Protein AF-A0A7G8DAA1-F1 (afdb_monomer_lite)

Foldseek 3Di:
DCLVVLLVCLLVVVVVQVVVCVVPPPDHDDDDQVVQQVNQLVNCCVVQVWAADDPDDPQFGTAHPVRFGEGEGEDCDQFFTKDAAQAHPTQWYWYWHQYSSSDIDTLATGGCHVVNVVQNPPDQDPVRITTDGSVVSNVVRVVPD

pLDDT: mean 93.0, std 7.84, range [44.62, 98.44]

Sequence (145 aa):
MNAAAIQRLVPKLFRVIAELEAAAPGRHFTPDGHLIGSIGEVIAAERYGLTLTTASTKGIDAHDAQGRAVEIKCTGKNKGVALRGYEPSAERFIALQINRDGSAVEVYDGPAAPVWTAVAHKAMPDNGQRTISLNKLRQLQDGKQ

Secondary structure (DSSP, 8-state):
--HHHHHHHHHHHHHHHHHHHHHSTT---PPPHHHHHHHHHHHHHHHHT-EEPPS--TT--EE-TT--EEEEEEESSSSEEEEESSS-SSSEEEEEEEPTTS-EEEEEEEEHHHHHHHHHTSPPPTTSEEEEEHHHHHHHHHTT-

Radius of gyration: 15.74 Å; chains: 1; bounding box: 35×36×47 Å

Structure (mmCIF, N/CA/C/O backbone):
data_AF-A0A7G8DAA1-F1
#
_entry.id   AF-A0A7G8DAA1-F1
#
loop_
_atom_site.group_PDB
_atom_site.id
_atom_site.type_symbol
_atom_site.label_atom_id
_atom_site.label_alt_id
_atom_site.label_comp_id
_atom_site.label_asym_id
_atom_site.label_entity_id
_atom_site.label_seq_id
_atom_site.pdbx_PDB_ins_code
_atom_site.Cartn_x
_atom_site.Cartn_y
_atom_site.Cartn_z
_atom_site.occupancy
_atom_site.B_iso_or_equiv
_atom_site.auth_seq_id
_atom_site.auth_comp_id
_atom_site.auth_asym_id
_atom_site.auth_atom_id
_atom_site.pdbx_PDB_model_num
ATOM 1 N N . MET A 1 1 ? -16.016 -11.206 -7.018 1.00 82.81 1 MET A N 1
ATOM 2 C CA . MET A 1 1 ? -14.903 -10.757 -7.895 1.00 82.81 1 MET A CA 1
ATOM 3 C C . MET A 1 1 ? -14.017 -11.968 -8.194 1.00 82.81 1 MET A C 1
ATOM 5 O O . MET A 1 1 ? -14.253 -13.000 -7.592 1.00 82.81 1 MET A O 1
ATOM 9 N N . ASN A 1 2 ? -13.062 -11.914 -9.132 1.00 92.38 2 ASN A N 1
ATOM 10 C CA . ASN A 1 2 ? -12.177 -13.060 -9.421 1.00 92.38 2 ASN A CA 1
ATOM 11 C C . ASN A 1 2 ? -10.711 -12.706 -9.126 1.00 92.38 2 ASN A C 1
ATOM 13 O O . ASN A 1 2 ? -9.922 -12.464 -10.043 1.00 92.38 2 ASN A O 1
ATOM 17 N N . ALA A 1 3 ? -10.350 -12.646 -7.841 1.00 93.00 3 ALA A N 1
ATOM 18 C CA . ALA A 1 3 ? -8.997 -12.281 -7.416 1.00 93.00 3 ALA A CA 1
ATOM 19 C C . ALA A 1 3 ? -7.932 -13.261 -7.936 1.00 93.00 3 ALA A C 1
ATOM 21 O O . ALA A 1 3 ? -6.861 -12.832 -8.359 1.00 93.00 3 ALA A O 1
ATOM 22 N N . ALA A 1 4 ? -8.245 -14.558 -8.018 1.00 93.81 4 ALA A N 1
ATOM 23 C CA . ALA A 1 4 ? -7.335 -15.562 -8.571 1.00 93.81 4 ALA A CA 1
ATOM 24 C C . ALA A 1 4 ? -7.013 -15.313 -10.058 1.00 93.81 4 ALA A C 1
ATOM 26 O O . ALA A 1 4 ? -5.878 -15.506 -10.502 1.00 93.81 4 ALA A O 1
ATOM 27 N N . ALA A 1 5 ? -7.987 -14.870 -10.860 1.00 96.06 5 ALA A N 1
ATOM 28 C CA . ALA A 1 5 ? -7.722 -14.439 -12.230 1.00 96.06 5 ALA A CA 1
ATOM 29 C C . ALA A 1 5 ? -6.837 -13.187 -12.263 1.00 96.06 5 ALA A C 1
ATOM 31 O O . ALA A 1 5 ? -5.864 -13.176 -13.014 1.00 96.06 5 ALA A O 1
ATOM 32 N N . ILE A 1 6 ? -7.116 -12.184 -11.421 1.00 95.00 6 ILE A N 1
ATOM 33 C CA . ILE A 1 6 ? -6.296 -10.966 -11.320 1.00 95.00 6 ILE A CA 1
ATOM 34 C C . ILE A 1 6 ? -4.845 -11.309 -10.967 1.00 95.00 6 ILE A C 1
ATOM 36 O O . ILE A 1 6 ? -3.937 -10.907 -11.692 1.00 95.00 6 ILE A O 1
ATOM 40 N N . GLN A 1 7 ? -4.608 -12.119 -9.933 1.00 94.25 7 GLN A N 1
ATOM 41 C CA . GLN A 1 7 ? -3.256 -12.521 -9.533 1.00 94.25 7 GLN A CA 1
ATOM 42 C C . GLN A 1 7 ? -2.503 -13.245 -10.658 1.00 94.25 7 GLN A C 1
ATOM 44 O O . GLN A 1 7 ? -1.317 -12.998 -10.850 1.00 94.25 7 GLN A O 1
ATOM 49 N N . ARG A 1 8 ? -3.183 -14.066 -11.474 1.00 96.62 8 ARG A N 1
ATOM 50 C CA . ARG A 1 8 ? -2.579 -14.708 -12.660 1.00 96.62 8 ARG A CA 1
ATOM 51 C C . ARG A 1 8 ? -2.272 -13.738 -13.808 1.00 96.62 8 ARG A C 1
ATOM 53 O O . ARG A 1 8 ? -1.453 -14.062 -14.670 1.00 96.62 8 ARG A O 1
ATOM 60 N N . LEU A 1 9 ? -2.929 -12.580 -13.863 1.00 97.50 9 LEU A N 1
ATOM 61 C CA . LEU A 1 9 ? -2.677 -11.545 -14.871 1.00 97.50 9 LEU A CA 1
ATOM 62 C C . LEU A 1 9 ? -1.518 -10.619 -14.484 1.00 97.50 9 LEU A C 1
ATOM 64 O O . LEU A 1 9 ? -0.839 -10.115 -15.377 1.00 97.50 9 LEU A O 1
ATOM 68 N N . VAL A 1 10 ? -1.236 -10.442 -13.190 1.00 96.44 10 VAL A N 1
ATOM 69 C CA . VAL A 1 10 ? -0.155 -9.562 -12.710 1.00 96.44 10 VAL A CA 1
ATOM 70 C C . VAL A 1 10 ? 1.218 -9.906 -13.325 1.00 96.44 10 VAL A C 1
ATOM 72 O O . VAL A 1 10 ? 1.849 -8.998 -13.871 1.00 96.44 10 VAL A O 1
ATOM 75 N N . PRO A 1 11 ? 1.679 -11.173 -13.370 1.00 96.81 11 PRO A N 1
ATOM 76 C CA . PRO A 1 11 ? 2.940 -11.513 -14.037 1.00 96.81 11 PRO A CA 1
ATOM 77 C C . PRO A 1 11 ? 2.969 -11.154 -15.521 1.00 96.81 11 PRO A C 1
ATOM 79 O O . PRO A 1 11 ? 4.007 -10.758 -16.050 1.00 96.81 11 PRO A O 1
ATOM 82 N N . LYS A 1 12 ? 1.826 -11.282 -16.207 1.00 97.62 12 LYS A N 1
ATOM 83 C CA . LYS A 1 12 ? 1.710 -10.932 -17.628 1.00 97.62 12 LYS A CA 1
ATOM 84 C C . LYS A 1 12 ? 1.831 -9.423 -17.823 1.00 97.62 12 LYS A C 1
ATOM 86 O O . LYS A 1 12 ? 2.551 -8.997 -18.716 1.00 97.62 12 LYS A O 1
ATOM 91 N N . LEU A 1 13 ? 1.202 -8.629 -16.955 1.00 96.06 13 LEU A N 1
ATOM 92 C CA . LEU A 1 13 ? 1.335 -7.172 -16.952 1.00 96.06 13 LEU A CA 1
ATOM 93 C C . LEU A 1 13 ? 2.803 -6.747 -16.798 1.00 96.06 13 LEU A C 1
ATOM 95 O O . LEU A 1 13 ? 3.303 -5.962 -17.600 1.00 96.06 13 LEU A O 1
ATOM 99 N N . PHE A 1 14 ? 3.519 -7.297 -15.813 1.00 94.62 14 PHE A N 1
ATOM 100 C CA . PHE A 1 14 ? 4.931 -6.959 -15.604 1.00 94.62 14 PHE A CA 1
ATOM 101 C C . PHE A 1 14 ? 5.849 -7.445 -16.728 1.00 94.62 14 PHE A C 1
ATOM 103 O O . PHE A 1 14 ? 6.862 -6.798 -16.993 1.00 94.62 14 PHE A O 1
ATOM 110 N N . ARG A 1 15 ? 5.492 -8.533 -17.421 1.00 96.56 15 ARG A N 1
ATOM 111 C CA . ARG A 1 15 ? 6.186 -8.957 -18.642 1.00 96.56 15 ARG A CA 1
ATOM 112 C C . ARG A 1 15 ? 6.018 -7.938 -19.768 1.00 96.56 15 ARG A C 1
ATOM 114 O O . ARG A 1 15 ? 7.020 -7.519 -20.332 1.00 96.56 15 ARG A O 1
ATOM 121 N N . VAL A 1 16 ? 4.790 -7.490 -20.034 1.00 97.06 16 VAL A N 1
ATOM 122 C CA . VAL A 1 16 ? 4.519 -6.456 -21.051 1.00 97.06 16 VAL A CA 1
ATOM 123 C C . VAL A 1 16 ? 5.281 -5.169 -20.735 1.00 97.06 16 VAL A C 1
ATOM 125 O O . VAL A 1 16 ? 5.875 -4.568 -21.620 1.00 97.06 16 VAL A O 1
ATOM 128 N N . ILE A 1 17 ? 5.332 -4.766 -19.465 1.00 94.75 17 ILE A N 1
ATOM 129 C CA . ILE A 1 17 ? 6.121 -3.604 -19.032 1.00 94.75 17 ILE A CA 1
ATOM 130 C C . ILE A 1 17 ? 7.606 -3.780 -19.351 1.00 94.75 17 ILE A C 1
ATOM 132 O O . ILE A 1 17 ? 8.222 -2.859 -19.877 1.00 94.75 17 ILE A O 1
ATOM 136 N N . ALA A 1 18 ? 8.175 -4.954 -19.068 1.00 94.56 18 ALA A N 1
ATOM 137 C CA . ALA A 1 18 ? 9.572 -5.235 -19.383 1.00 94.56 18 ALA A CA 1
ATOM 138 C C . ALA A 1 18 ? 9.842 -5.211 -20.900 1.00 94.56 18 ALA A C 1
ATOM 140 O O . ALA A 1 18 ? 10.867 -4.689 -21.329 1.00 94.56 18 ALA A O 1
ATOM 141 N N . GLU A 1 19 ? 8.916 -5.726 -21.713 1.00 97.69 19 GLU A N 1
ATOM 142 C CA . GLU A 1 19 ? 8.999 -5.673 -23.179 1.00 97.69 19 GLU A CA 1
ATOM 143 C C . GLU A 1 19 ? 8.935 -4.229 -23.706 1.00 97.69 19 GLU A C 1
ATOM 145 O O . GLU A 1 19 ? 9.711 -3.864 -24.589 1.00 97.69 19 GLU A O 1
ATOM 150 N N . LEU A 1 20 ? 8.082 -3.378 -23.126 1.00 97.56 20 LEU A N 1
ATOM 151 C CA . LEU A 1 20 ? 8.011 -1.951 -23.462 1.00 97.56 20 LEU A CA 1
ATOM 152 C C . LEU A 1 20 ? 9.310 -1.207 -23.111 1.00 97.56 20 LEU A C 1
ATOM 154 O O . LEU A 1 20 ? 9.801 -0.420 -23.918 1.00 97.56 20 LEU A O 1
ATOM 158 N N . GLU A 1 21 ? 9.891 -1.469 -21.936 1.00 96.62 21 GLU A N 1
ATOM 159 C CA . GLU A 1 21 ? 11.175 -0.875 -21.527 1.00 96.62 21 GLU A CA 1
ATOM 160 C C . GLU A 1 21 ? 12.336 -1.342 -22.421 1.00 96.62 21 GLU A C 1
ATOM 162 O O . GLU A 1 21 ? 13.224 -0.550 -22.740 1.00 96.62 21 GLU A O 1
ATOM 167 N N . ALA A 1 22 ? 12.316 -2.598 -22.879 1.00 97.12 22 ALA A N 1
ATOM 168 C CA . ALA A 1 22 ? 13.294 -3.116 -23.836 1.00 97.12 22 ALA A CA 1
ATOM 169 C C . ALA A 1 22 ? 13.144 -2.480 -25.230 1.00 97.12 22 ALA A C 1
ATOM 171 O O . ALA A 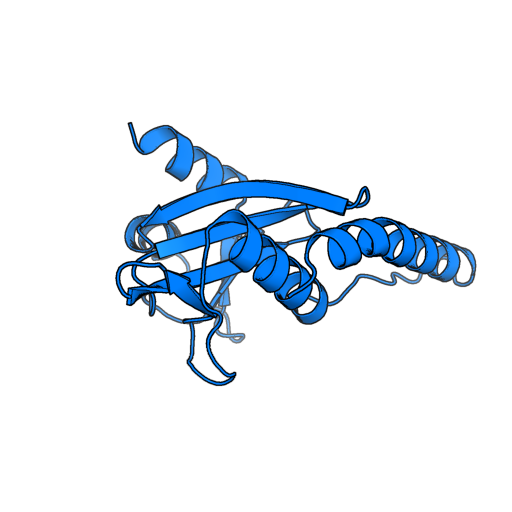1 22 ? 14.145 -2.191 -25.884 1.00 97.12 22 ALA A O 1
ATOM 172 N N . ALA A 1 23 ? 11.907 -2.230 -25.673 1.00 98.00 23 ALA A N 1
ATOM 173 C CA . ALA A 1 23 ? 11.613 -1.583 -26.951 1.00 98.00 23 ALA A CA 1
ATOM 174 C C . ALA A 1 23 ? 11.927 -0.074 -26.963 1.00 98.00 23 ALA A C 1
ATOM 176 O O . ALA A 1 23 ? 12.131 0.499 -28.033 1.00 98.00 23 ALA A O 1
ATOM 177 N N . ALA A 1 24 ? 11.995 0.573 -25.796 1.00 97.25 24 ALA A N 1
ATOM 178 C CA . ALA A 1 24 ? 12.357 1.982 -25.654 1.00 97.25 24 ALA A CA 1
ATOM 179 C C . ALA A 1 24 ? 13.421 2.185 -24.554 1.00 97.25 24 ALA A C 1
ATOM 181 O O . ALA A 1 24 ? 13.099 2.666 -23.459 1.00 97.25 24 ALA A O 1
ATOM 182 N N . PRO A 1 25 ? 14.700 1.856 -24.836 1.00 95.06 25 PRO A N 1
ATOM 183 C CA . PRO A 1 25 ? 15.781 1.970 -23.864 1.00 95.06 25 PRO A CA 1
ATOM 184 C C . PRO A 1 25 ? 15.859 3.364 -23.227 1.00 95.06 25 PRO A C 1
ATOM 186 O O . PRO A 1 25 ? 15.828 4.386 -23.910 1.00 95.06 25 PRO A O 1
ATOM 189 N N . GLY A 1 26 ? 15.961 3.405 -21.897 1.00 93.06 26 GLY A N 1
ATOM 190 C CA . GLY A 1 26 ? 15.997 4.649 -21.119 1.00 93.06 26 GLY A CA 1
ATOM 191 C C . GLY A 1 26 ? 14.622 5.222 -20.750 1.00 93.06 26 GLY A C 1
ATOM 192 O O . GLY A 1 26 ? 14.559 6.171 -19.965 1.00 93.06 26 GLY A O 1
ATOM 193 N N . ARG A 1 27 ? 13.513 4.648 -21.241 1.00 96.06 27 ARG A N 1
ATOM 194 C CA . ARG A 1 27 ? 12.157 5.036 -20.834 1.00 96.06 27 ARG A CA 1
ATOM 195 C C . ARG A 1 27 ? 11.564 4.028 -19.853 1.00 96.06 27 ARG A C 1
ATOM 197 O O . ARG A 1 27 ? 11.513 2.840 -20.129 1.00 96.06 27 ARG A O 1
ATOM 204 N N . HIS A 1 28 ? 11.056 4.527 -18.726 1.00 91.94 28 HIS A N 1
ATOM 205 C CA . HIS A 1 28 ? 10.371 3.705 -17.727 1.00 91.94 28 HIS A CA 1
ATOM 206 C C . HIS A 1 28 ? 8.870 3.589 -18.002 1.00 91.94 28 HIS A C 1
ATOM 208 O O . HIS A 1 28 ? 8.198 4.608 -18.188 1.00 91.94 28 HIS A O 1
ATOM 214 N N . PHE A 1 29 ? 8.334 2.370 -17.913 1.00 92.62 29 PHE A N 1
ATOM 215 C CA . PHE A 1 29 ? 6.902 2.063 -18.054 1.00 92.62 29 PHE A CA 1
ATOM 216 C C . PHE A 1 29 ? 6.327 1.579 -16.720 1.00 92.62 29 PHE A C 1
ATOM 218 O O . PHE A 1 29 ? 5.844 0.461 -16.568 1.00 92.62 29 PHE A O 1
ATOM 225 N N . THR A 1 30 ? 6.412 2.426 -15.696 1.00 87.62 30 THR A N 1
ATOM 226 C CA . THR A 1 30 ? 5.919 2.068 -14.360 1.00 87.62 30 THR A CA 1
ATOM 227 C C . THR A 1 30 ? 4.383 2.056 -14.337 1.00 87.62 30 THR A C 1
ATOM 229 O O . THR A 1 30 ? 3.799 3.068 -14.726 1.00 87.62 30 THR A O 1
ATOM 232 N N . PRO A 1 31 ? 3.724 0.990 -13.831 1.00 90.00 31 PRO A N 1
ATOM 233 C CA . PRO A 1 31 ? 2.294 1.026 -13.538 1.00 90.00 31 PRO A CA 1
ATOM 234 C C . PRO A 1 31 ? 1.973 2.226 -12.657 1.00 90.00 31 PRO A C 1
ATOM 236 O O . PRO A 1 31 ? 2.699 2.499 -11.692 1.00 90.00 31 PRO A O 1
ATOM 239 N N . ASP A 1 32 ? 0.893 2.932 -12.962 1.00 89.25 32 ASP A N 1
ATOM 240 C CA . ASP A 1 32 ? 0.456 4.001 -12.082 1.00 89.25 32 ASP A CA 1
ATOM 241 C C . ASP A 1 32 ? -0.059 3.447 -10.738 1.00 89.25 32 ASP A C 1
ATOM 243 O O . ASP A 1 32 ? -0.279 2.245 -10.543 1.00 89.25 32 ASP A O 1
ATOM 247 N N . GLY A 1 33 ? -0.198 4.344 -9.761 1.00 86.25 33 GLY A N 1
ATOM 248 C CA . GLY A 1 33 ? -0.683 3.970 -8.435 1.00 86.25 33 GLY A CA 1
ATOM 249 C C . GLY A 1 33 ? -2.141 3.505 -8.435 1.00 86.25 33 GLY A C 1
ATOM 250 O O . GLY A 1 33 ? -2.506 2.720 -7.565 1.00 86.25 33 GLY A O 1
ATOM 251 N N . HIS A 1 34 ? -2.949 3.948 -9.404 1.00 90.56 34 HIS A N 1
ATOM 252 C CA . HIS A 1 34 ? -4.358 3.568 -9.501 1.00 90.56 34 HIS A CA 1
ATOM 253 C C . HIS A 1 34 ? -4.515 2.109 -9.918 1.00 90.56 34 HIS A C 1
ATOM 255 O O . HIS A 1 34 ? -5.216 1.367 -9.239 1.00 90.56 34 HIS A O 1
ATOM 261 N N . LEU A 1 35 ? -3.813 1.665 -10.963 1.00 94.31 35 LEU A N 1
ATOM 262 C CA . LEU A 1 35 ? -3.856 0.282 -11.429 1.00 94.31 35 LEU A CA 1
ATOM 263 C C . LEU A 1 35 ? -3.425 -0.690 -10.325 1.00 94.31 35 LEU A C 1
ATOM 265 O O . LEU A 1 35 ? -4.095 -1.692 -10.078 1.00 94.31 35 LEU A O 1
ATOM 269 N N . ILE A 1 36 ? -2.324 -0.384 -9.633 1.00 94.81 36 ILE A N 1
ATOM 270 C CA . ILE A 1 36 ? -1.855 -1.198 -8.503 1.00 94.81 36 ILE A CA 1
ATOM 271 C C . ILE A 1 36 ? -2.843 -1.153 -7.330 1.00 94.81 36 ILE A C 1
ATOM 273 O O . ILE A 1 36 ? -3.042 -2.178 -6.677 1.00 94.81 36 ILE A O 1
ATOM 277 N N . GLY A 1 37 ? -3.465 0.002 -7.081 1.00 94.00 37 GLY A N 1
ATOM 278 C CA . GLY A 1 37 ? -4.531 0.171 -6.094 1.00 94.00 37 GLY A CA 1
ATOM 279 C C . GLY A 1 37 ? -5.705 -0.765 -6.363 1.00 94.00 37 GLY A C 1
ATOM 280 O O . GLY A 1 37 ? -5.986 -1.625 -5.535 1.00 94.00 37 GLY A O 1
ATOM 281 N N . SER A 1 38 ? -6.298 -0.700 -7.557 1.00 94.50 38 SER A N 1
ATOM 282 C CA . SER A 1 38 ? -7.450 -1.533 -7.928 1.00 94.50 38 SER A CA 1
ATOM 283 C C . SER A 1 38 ?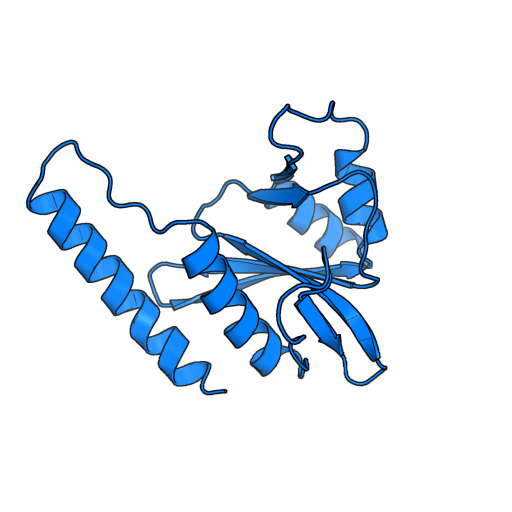 -7.142 -3.033 -7.909 1.00 94.50 38 SER A C 1
ATOM 285 O O . SER A 1 38 ? -7.970 -3.833 -7.476 1.00 94.50 38 SER A O 1
ATOM 287 N N . ILE A 1 39 ? -5.940 -3.442 -8.338 1.00 95.81 39 ILE A N 1
ATOM 288 C CA . ILE A 1 39 ? -5.490 -4.841 -8.215 1.00 95.81 39 ILE A CA 1
ATOM 289 C C . ILE A 1 39 ? -5.501 -5.269 -6.747 1.00 95.81 39 ILE A C 1
ATOM 291 O O . ILE A 1 39 ? -5.996 -6.344 -6.404 1.00 95.81 39 ILE A O 1
ATOM 295 N N . GLY A 1 40 ? -4.934 -4.435 -5.883 1.00 95.69 40 GLY A N 1
ATOM 296 C CA . GLY A 1 40 ? -4.789 -4.744 -4.477 1.00 95.69 40 GLY A CA 1
ATOM 297 C C . GLY A 1 40 ? -6.101 -4.707 -3.693 1.00 95.69 40 GLY A C 1
ATOM 298 O O . GLY A 1 40 ? -6.298 -5.573 -2.848 1.00 95.69 40 GLY A O 1
ATOM 299 N N . GLU A 1 41 ? -7.025 -3.802 -4.018 1.00 95.81 41 GLU A N 1
ATOM 300 C CA . GLU A 1 41 ? -8.387 -3.764 -3.462 1.00 95.81 41 GLU A CA 1
ATOM 301 C C . GLU A 1 41 ? -9.142 -5.066 -3.739 1.00 95.81 41 GLU A C 1
ATOM 303 O O . GLU A 1 41 ? -9.673 -5.676 -2.813 1.00 95.81 41 GLU A O 1
ATOM 308 N N . VAL A 1 42 ? -9.124 -5.557 -4.985 1.00 96.44 42 VAL A N 1
ATOM 309 C CA . VAL A 1 42 ? -9.781 -6.827 -5.344 1.00 96.44 42 VAL A CA 1
ATOM 310 C C . VAL A 1 42 ? -9.152 -8.012 -4.605 1.00 96.44 42 VAL A C 1
ATOM 312 O O . VAL A 1 42 ? -9.869 -8.895 -4.132 1.00 96.44 42 VAL A O 1
ATOM 315 N N . ILE A 1 43 ? -7.821 -8.040 -4.486 1.00 97.12 43 ILE A N 1
ATOM 316 C CA . ILE A 1 43 ? -7.111 -9.103 -3.760 1.00 97.12 43 ILE A CA 1
ATOM 317 C C . ILE A 1 43 ? -7.424 -9.049 -2.260 1.00 97.12 43 ILE A C 1
ATOM 319 O O . ILE A 1 43 ? -7.672 -10.092 -1.657 1.00 97.12 43 ILE A O 1
ATOM 323 N N . ALA A 1 44 ? -7.413 -7.861 -1.654 1.00 97.31 44 ALA A N 1
ATOM 324 C CA . ALA A 1 44 ? -7.724 -7.667 -0.242 1.00 97.31 44 ALA A CA 1
ATOM 325 C C . ALA A 1 44 ? -9.180 -8.037 0.063 1.00 97.31 44 ALA A C 1
ATOM 327 O O . ALA A 1 44 ? -9.437 -8.736 1.041 1.00 97.31 44 ALA A O 1
ATOM 328 N N . ALA A 1 45 ? -10.123 -7.629 -0.788 1.00 96.94 45 ALA A N 1
ATOM 329 C CA . ALA A 1 45 ? -11.533 -7.943 -0.608 1.00 96.94 45 ALA A CA 1
ATOM 330 C C . ALA A 1 45 ? -11.791 -9.449 -0.568 1.00 96.94 45 ALA A C 1
ATOM 332 O O . ALA A 1 45 ? -12.454 -9.929 0.347 1.00 96.94 45 ALA A O 1
ATOM 333 N N . GLU A 1 46 ? -11.203 -10.203 -1.499 1.00 96.62 46 GLU A N 1
ATOM 334 C CA . GLU A 1 46 ? -11.305 -11.663 -1.492 1.00 96.62 46 GLU A CA 1
ATOM 335 C C . GLU A 1 46 ? -10.624 -12.271 -0.257 1.00 96.62 46 GLU A C 1
ATOM 337 O O . GLU A 1 46 ? -11.204 -13.106 0.431 1.00 96.62 46 GLU A O 1
ATOM 342 N N . ARG A 1 47 ? -9.393 -11.840 0.048 1.00 96.88 47 ARG A N 1
ATOM 343 C CA . ARG A 1 47 ? -8.571 -12.426 1.117 1.00 96.88 47 ARG A CA 1
ATOM 344 C C . ARG A 1 47 ? -9.163 -12.230 2.509 1.00 96.88 47 ARG A C 1
ATOM 346 O O . ARG A 1 47 ? -9.068 -13.135 3.332 1.00 96.88 47 ARG A O 1
ATOM 353 N N . TYR A 1 48 ? -9.714 -11.050 2.780 1.00 97.06 48 TYR A N 1
ATOM 354 C CA . TYR A 1 48 ? -10.185 -10.663 4.112 1.00 97.06 48 TYR A CA 1
ATOM 355 C C . TYR A 1 48 ? -11.715 -10.621 4.218 1.00 97.06 48 TYR A C 1
ATOM 357 O O . TYR A 1 48 ? -12.234 -10.155 5.232 1.00 97.06 48 TYR A O 1
ATOM 365 N N . GLY A 1 49 ? -12.438 -11.087 3.192 1.00 96.69 49 GLY A N 1
ATOM 366 C CA . GLY A 1 49 ? -13.902 -11.102 3.171 1.00 96.69 49 GLY A CA 1
ATOM 367 C C . GLY A 1 49 ? -14.519 -9.702 3.247 1.00 96.69 49 GLY A C 1
ATOM 368 O O . GLY A 1 49 ? -15.464 -9.490 4.004 1.00 96.69 49 GLY A O 1
ATOM 369 N N . LEU A 1 50 ? -13.958 -8.736 2.512 1.00 97.12 50 LEU A N 1
ATOM 370 C CA . LEU A 1 50 ? -14.419 -7.345 2.523 1.00 97.12 50 LEU A CA 1
ATOM 371 C C . LEU A 1 50 ? -15.420 -7.082 1.400 1.00 97.12 50 LEU A C 1
ATOM 373 O O . LEU A 1 50 ? -15.297 -7.595 0.286 1.00 97.12 50 LEU A O 1
ATOM 377 N N . THR A 1 51 ? -16.364 -6.190 1.674 1.00 96.12 51 THR A N 1
ATOM 378 C CA . THR A 1 51 ? -17.274 -5.632 0.675 1.00 96.12 51 THR A CA 1
ATOM 379 C C . THR A 1 51 ? -16.733 -4.282 0.222 1.00 96.12 51 THR A C 1
ATOM 381 O O . THR A 1 51 ? -16.735 -3.329 1.001 1.00 96.12 51 THR A O 1
ATOM 384 N N . LEU A 1 52 ? -16.244 -4.198 -1.020 1.00 94.75 52 LEU A N 1
ATOM 385 C CA . LEU A 1 52 ? -15.740 -2.940 -1.585 1.00 94.75 52 LEU A CA 1
ATOM 386 C C . LEU A 1 52 ? -16.849 -1.883 -1.638 1.00 94.75 52 LEU A C 1
ATOM 388 O O . LEU A 1 52 ? -18.002 -2.195 -1.951 1.00 94.75 52 LEU A O 1
ATOM 392 N N . THR A 1 53 ? -16.501 -0.632 -1.349 1.00 91.06 53 THR A N 1
ATOM 393 C CA . THR A 1 53 ? -17.424 0.492 -1.511 1.00 91.06 53 THR A CA 1
ATOM 394 C C . THR A 1 53 ? -17.637 0.792 -2.993 1.00 91.06 53 THR A C 1
ATOM 396 O O . THR A 1 53 ? -16.751 0.621 -3.831 1.00 91.06 53 THR A O 1
ATOM 399 N N . THR A 1 54 ? -18.832 1.266 -3.350 1.00 78.88 54 THR A N 1
ATOM 400 C CA . THR A 1 54 ? -18.998 1.971 -4.624 1.00 78.88 54 THR A CA 1
ATOM 401 C C . THR A 1 54 ? -18.146 3.236 -4.582 1.00 78.88 54 THR A C 1
ATOM 403 O O . THR A 1 54 ? -18.133 3.923 -3.561 1.00 78.88 54 THR A O 1
ATOM 406 N N . ALA A 1 55 ? -17.431 3.519 -5.674 1.00 60.19 55 ALA A N 1
ATOM 407 C CA . ALA A 1 55 ? -16.476 4.621 -5.769 1.00 60.19 55 ALA A CA 1
ATOM 408 C C . ALA A 1 55 ? -17.019 5.952 -5.198 1.00 60.19 55 ALA A C 1
ATOM 410 O O . ALA A 1 55 ? -18.215 6.220 -5.284 1.00 60.19 55 ALA A O 1
ATOM 411 N N . SER A 1 56 ? -16.102 6.787 -4.684 1.00 54.78 56 SER A N 1
ATOM 412 C CA . SER A 1 56 ? -16.301 8.169 -4.187 1.00 54.78 56 SER A CA 1
ATOM 413 C C . SER A 1 56 ? -16.402 8.394 -2.670 1.00 54.78 56 SER A C 1
ATOM 415 O O . SER A 1 56 ? -16.530 9.550 -2.260 1.00 54.78 56 SER A O 1
ATOM 417 N N . THR A 1 57 ? -16.210 7.383 -1.818 1.00 62.91 57 THR A N 1
ATOM 418 C CA . THR A 1 57 ? -16.014 7.620 -0.372 1.00 62.91 57 THR A CA 1
ATOM 419 C C . THR A 1 57 ? -14.537 7.891 -0.083 1.00 62.91 57 THR A C 1
ATOM 421 O O . THR A 1 57 ? -13.687 7.016 -0.230 1.00 62.91 57 THR A O 1
ATOM 424 N N . LYS A 1 58 ? -14.189 9.132 0.286 1.00 77.56 58 LYS A N 1
ATOM 425 C CA . LYS A 1 58 ? -12.792 9.506 0.568 1.00 77.56 58 LYS A CA 1
ATOM 426 C C . LYS A 1 58 ? -12.222 8.634 1.696 1.00 77.56 58 LYS A C 1
ATOM 428 O O . LYS A 1 58 ? -12.719 8.693 2.812 1.00 77.56 58 LYS A O 1
ATOM 433 N N . GLY A 1 59 ? -11.164 7.878 1.395 1.00 80.94 59 GLY A N 1
ATOM 434 C CA . GLY A 1 59 ? -10.402 7.108 2.385 1.00 80.94 59 GLY A CA 1
ATOM 435 C C . GLY A 1 59 ? -11.106 5.863 2.936 1.00 80.94 59 GLY A C 1
ATOM 436 O O . GLY A 1 59 ? -10.621 5.311 3.917 1.00 80.94 59 GLY A O 1
ATOM 437 N N . ILE A 1 60 ? -12.225 5.431 2.340 1.00 92.44 60 ILE A N 1
ATOM 438 C CA . ILE A 1 60 ? -12.929 4.192 2.705 1.00 92.44 60 ILE A CA 1
ATOM 439 C C . ILE A 1 60 ? -13.108 3.354 1.440 1.00 92.44 60 ILE A C 1
ATOM 441 O O . ILE A 1 60 ? -13.970 3.643 0.605 1.00 92.44 60 ILE A O 1
ATOM 445 N N . ASP A 1 61 ? -12.306 2.302 1.329 1.00 94.56 61 ASP A N 1
ATOM 446 C CA . ASP A 1 61 ? -12.232 1.446 0.144 1.00 94.56 61 ASP A CA 1
ATOM 447 C C . ASP A 1 61 ? -13.130 0.200 0.291 1.00 94.56 61 ASP A C 1
ATOM 449 O O . ASP A 1 61 ? -13.600 -0.366 -0.697 1.00 94.56 61 ASP A O 1
ATOM 453 N N . ALA A 1 62 ? -13.415 -0.229 1.527 1.00 96.00 62 ALA A N 1
ATOM 454 C CA . ALA A 1 62 ? -14.267 -1.383 1.807 1.00 96.00 62 ALA A CA 1
ATOM 455 C C . ALA A 1 62 ? -14.890 -1.351 3.212 1.00 96.00 62 ALA A C 1
ATOM 457 O O . ALA A 1 62 ? -14.524 -0.531 4.052 1.00 96.00 62 ALA A O 1
ATOM 458 N N . HIS A 1 63 ? -15.788 -2.301 3.474 1.00 96.69 63 HIS A N 1
ATOM 459 C CA . HIS A 1 63 ? -16.280 -2.645 4.808 1.00 96.69 63 HIS A CA 1
ATOM 460 C C . HIS A 1 63 ? -16.030 -4.125 5.103 1.00 96.69 63 HIS A C 1
ATOM 462 O O . HIS A 1 63 ? -16.137 -4.964 4.204 1.00 96.69 63 HIS A O 1
ATOM 468 N N . ASP A 1 64 ? -15.699 -4.458 6.349 1.00 96.62 64 ASP A N 1
ATOM 469 C CA . ASP A 1 64 ? -15.599 -5.854 6.784 1.00 96.62 64 ASP A CA 1
ATOM 470 C C . ASP A 1 64 ? -16.962 -6.445 7.195 1.00 96.62 64 ASP A C 1
ATOM 472 O O . ASP A 1 64 ? -17.994 -5.776 7.144 1.00 96.62 64 ASP A O 1
ATOM 476 N N . ALA A 1 65 ? -16.977 -7.715 7.614 1.00 95.50 65 ALA A N 1
ATOM 477 C CA . ALA A 1 65 ? -18.200 -8.413 8.022 1.00 95.50 65 ALA A CA 1
ATOM 478 C C . ALA A 1 65 ? -18.918 -7.788 9.237 1.00 95.50 65 ALA A C 1
ATOM 480 O O . ALA A 1 65 ? -20.084 -8.092 9.474 1.00 95.50 65 ALA A O 1
ATOM 481 N N . GLN A 1 66 ? -18.239 -6.933 10.011 1.00 95.00 66 GLN A N 1
ATOM 482 C CA . GLN A 1 66 ? -18.811 -6.195 11.142 1.00 95.00 66 GLN A CA 1
ATOM 483 C C . GLN A 1 66 ? -19.276 -4.788 10.733 1.00 95.00 66 GLN A C 1
ATOM 485 O O . GLN A 1 66 ? -19.769 -4.040 11.573 1.00 95.00 66 GLN A O 1
ATOM 490 N N . GLY A 1 67 ? -19.122 -4.419 9.458 1.00 95.00 67 GLY A N 1
ATOM 491 C CA . GLY A 1 67 ? -19.449 -3.094 8.942 1.00 95.00 67 GLY A CA 1
ATOM 492 C C . GLY A 1 67 ? -18.392 -2.032 9.242 1.00 95.00 67 GLY A C 1
ATOM 493 O O . GLY A 1 67 ? -18.656 -0.857 9.003 1.00 95.00 67 GLY A O 1
ATOM 494 N N . ARG A 1 68 ? -17.203 -2.406 9.738 1.00 95.38 68 ARG A N 1
ATOM 495 C CA . ARG A 1 68 ? -16.134 -1.434 10.014 1.00 95.38 68 ARG A CA 1
ATOM 496 C C . ARG A 1 68 ? -15.534 -0.928 8.716 1.00 95.38 68 ARG A C 1
ATOM 498 O O . ARG A 1 68 ? -15.257 -1.721 7.811 1.00 95.38 68 ARG A O 1
ATOM 505 N N . ALA A 1 69 ? -15.287 0.376 8.647 1.00 96.50 69 ALA A N 1
ATOM 506 C CA . ALA A 1 69 ? -14.660 0.999 7.487 1.00 96.50 69 ALA A CA 1
ATOM 507 C C . ALA A 1 69 ? -13.189 0.566 7.353 1.00 96.50 69 ALA A C 1
ATOM 509 O O . ALA A 1 69 ? -12.432 0.573 8.332 1.00 96.50 69 ALA A O 1
ATOM 510 N N . VAL A 1 70 ? -12.773 0.228 6.130 1.00 97.25 70 VAL A N 1
ATOM 511 C CA . VAL A 1 70 ? -11.420 -0.234 5.798 1.00 97.25 70 VAL A CA 1
ATOM 512 C C . VAL A 1 70 ? -10.811 0.646 4.709 1.00 97.25 70 VAL A C 1
ATOM 514 O O . VAL A 1 70 ? -11.391 0.814 3.637 1.00 97.25 70 VAL A O 1
ATOM 517 N N . GLU A 1 71 ? -9.612 1.165 4.964 1.00 96.94 71 GLU A N 1
ATOM 518 C CA . GLU A 1 71 ? -8.754 1.770 3.945 1.00 96.94 71 GLU A CA 1
ATOM 519 C C . GLU A 1 71 ? -7.731 0.732 3.471 1.00 96.94 71 GLU A C 1
ATOM 521 O O . GLU A 1 71 ? -7.041 0.096 4.274 1.00 96.94 71 GLU A O 1
ATOM 526 N N . ILE A 1 72 ? -7.621 0.562 2.160 1.00 96.81 72 ILE A N 1
ATOM 527 C CA . ILE A 1 72 ? -6.721 -0.374 1.502 1.00 96.81 72 ILE A CA 1
ATOM 528 C C . ILE A 1 72 ? -5.691 0.445 0.727 1.00 96.81 72 ILE A C 1
ATOM 530 O O . ILE A 1 72 ? -6.003 1.321 -0.080 1.00 96.81 72 ILE A O 1
ATOM 534 N N . LYS A 1 73 ? -4.410 0.175 0.968 1.00 96.31 73 LYS A N 1
ATOM 535 C CA . LYS A 1 73 ? -3.316 0.777 0.206 1.00 96.31 73 LYS A CA 1
ATOM 536 C C . LYS A 1 73 ? -2.398 -0.287 -0.342 1.00 96.31 73 LYS A C 1
ATOM 538 O O . LYS A 1 73 ? -2.012 -1.232 0.343 1.00 96.31 73 LYS A O 1
ATOM 543 N N . CYS A 1 74 ? -2.017 -0.123 -1.600 1.00 95.75 74 CYS A N 1
ATOM 544 C CA . CYS A 1 74 ? -1.207 -1.110 -2.293 1.00 95.75 74 CYS A CA 1
ATOM 545 C C . CYS A 1 74 ? -0.033 -0.457 -3.006 1.00 95.75 74 CYS A C 1
ATOM 547 O O . CYS A 1 74 ? -0.103 0.685 -3.461 1.00 95.75 74 CYS A O 1
ATOM 549 N N . THR A 1 75 ? 1.080 -1.180 -3.080 1.00 95.31 75 THR A N 1
ATOM 550 C CA . THR A 1 75 ? 2.275 -0.714 -3.780 1.00 95.31 75 THR A CA 1
ATOM 551 C C . THR A 1 75 ? 2.972 -1.855 -4.501 1.00 95.31 75 THR A C 1
ATOM 553 O O . THR A 1 75 ? 3.076 -2.962 -3.982 1.00 95.31 75 THR A O 1
ATOM 556 N N . GLY A 1 76 ? 3.480 -1.564 -5.699 1.00 91.38 76 GLY A N 1
ATOM 557 C CA . GLY A 1 76 ? 4.380 -2.448 -6.444 1.00 91.38 76 GLY A CA 1
ATOM 558 C C . GLY A 1 76 ? 5.860 -2.143 -6.188 1.00 91.38 76 GLY A C 1
ATOM 559 O O . GLY A 1 76 ? 6.729 -2.619 -6.915 1.00 91.38 76 GLY A O 1
ATOM 560 N N . LYS A 1 77 ? 6.164 -1.267 -5.218 1.00 87.06 77 LYS A N 1
ATOM 561 C CA . LYS A 1 77 ? 7.510 -0.755 -4.922 1.00 87.06 77 LYS A CA 1
ATOM 562 C C . LYS A 1 77 ? 7.884 -1.036 -3.467 1.00 87.06 77 LYS A C 1
ATOM 564 O O . LYS A 1 77 ? 7.038 -0.992 -2.585 1.00 87.06 77 LYS A O 1
ATOM 569 N N . ASN A 1 78 ? 9.181 -1.141 -3.184 1.00 85.38 78 ASN A N 1
ATOM 570 C CA . ASN A 1 78 ? 9.706 -1.378 -1.829 1.00 85.38 78 ASN A CA 1
ATOM 571 C C . ASN A 1 78 ? 9.746 -0.129 -0.915 1.00 85.38 78 ASN A C 1
ATOM 573 O O . ASN A 1 78 ? 10.431 -0.141 0.103 1.00 85.38 78 ASN A O 1
ATOM 577 N N . LYS A 1 79 ? 9.077 0.978 -1.276 1.00 88.00 79 LYS A N 1
ATOM 578 C CA . LYS A 1 79 ? 9.204 2.264 -0.557 1.00 88.00 79 LYS A CA 1
ATOM 579 C C . LYS A 1 79 ? 8.144 2.438 0.531 1.00 88.00 79 LYS A C 1
ATOM 581 O O . LYS A 1 79 ? 8.467 2.510 1.716 1.00 88.00 79 LYS A O 1
ATOM 586 N N . GLY A 1 80 ? 6.880 2.530 0.134 1.00 94.50 80 GLY A N 1
ATOM 587 C CA . GLY A 1 80 ? 5.787 2.886 1.030 1.00 94.50 80 GLY A CA 1
ATOM 588 C C . GLY A 1 80 ? 4.470 3.081 0.296 1.00 94.50 80 GLY A C 1
ATOM 589 O O . GLY A 1 80 ? 4.389 2.861 -0.917 1.00 94.50 80 GLY A O 1
ATOM 590 N N . VAL A 1 81 ? 3.471 3.527 1.050 1.00 95.62 81 VAL A N 1
ATOM 591 C CA . VAL A 1 81 ? 2.133 3.879 0.566 1.00 95.62 81 VAL A CA 1
ATOM 592 C C . VAL A 1 81 ? 1.784 5.307 0.976 1.00 95.62 81 VAL A C 1
ATOM 594 O O . VAL A 1 81 ? 2.259 5.808 2.000 1.00 95.62 81 VAL A O 1
ATOM 597 N N . ALA A 1 82 ? 0.990 5.976 0.146 1.00 93.44 82 ALA A N 1
ATOM 598 C CA . ALA A 1 82 ? 0.566 7.350 0.367 1.00 93.44 82 ALA A CA 1
ATOM 599 C C . ALA A 1 82 ? -0.758 7.400 1.141 1.00 93.44 82 ALA A C 1
ATOM 601 O O . ALA A 1 82 ? -1.708 6.697 0.799 1.00 93.44 82 ALA A O 1
ATOM 602 N N . LEU A 1 83 ? -0.810 8.265 2.150 1.00 93.50 83 LEU A N 1
ATOM 603 C CA . LEU A 1 83 ? -1.987 8.581 2.954 1.00 93.50 83 LEU A CA 1
ATOM 604 C C . LEU A 1 83 ? -2.423 10.002 2.608 1.00 93.50 83 LEU A C 1
ATOM 606 O O . LEU A 1 83 ? -1.604 10.923 2.674 1.00 93.50 83 LEU A O 1
ATOM 610 N N . ARG A 1 84 ? -3.684 10.185 2.212 1.00 90.44 84 ARG A N 1
ATOM 611 C CA . ARG A 1 84 ? -4.217 11.495 1.817 1.00 90.44 84 ARG A CA 1
ATOM 612 C C . ARG A 1 84 ? -5.013 12.102 2.967 1.00 90.44 84 ARG A C 1
ATOM 614 O O . ARG A 1 84 ? -6.032 11.544 3.344 1.00 90.44 84 ARG A O 1
ATOM 621 N N . GLY A 1 85 ? -4.608 13.279 3.438 1.00 86.94 85 GLY A N 1
ATOM 622 C CA . GLY A 1 85 ? -5.285 13.999 4.524 1.00 86.94 85 GLY A CA 1
ATOM 623 C C . GLY A 1 85 ? -4.562 13.927 5.872 1.00 86.94 85 GLY A C 1
ATOM 624 O O . GLY A 1 85 ? -3.412 13.479 5.963 1.00 86.94 85 GLY A O 1
ATOM 625 N N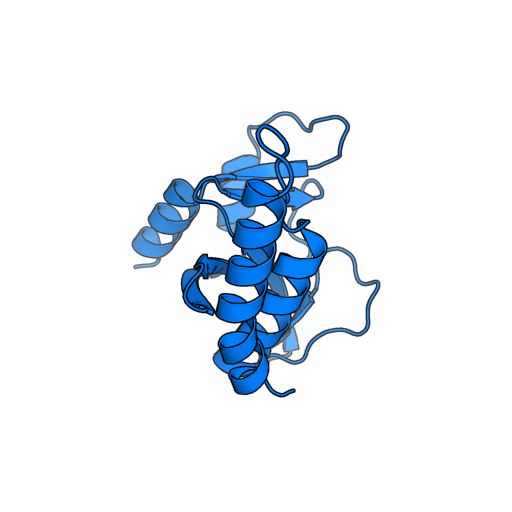 . TYR A 1 86 ? -5.231 14.398 6.928 1.00 84.94 86 TYR A N 1
ATOM 626 C CA . TYR A 1 86 ? -4.630 14.574 8.257 1.00 84.94 86 TYR A CA 1
ATOM 627 C C . TYR A 1 86 ? -4.920 13.439 9.242 1.00 84.94 86 TYR A C 1
ATOM 629 O O . TYR A 1 86 ? -4.045 13.123 10.051 1.00 84.94 86 TYR A O 1
ATOM 637 N N . GLU A 1 87 ? -6.073 12.791 9.110 1.00 87.06 87 GLU A N 1
ATOM 638 C CA . GLU A 1 87 ? -6.602 11.778 10.025 1.00 87.06 87 GLU A CA 1
ATOM 639 C C . GLU A 1 87 ? -7.262 10.611 9.261 1.00 87.06 87 GLU A C 1
ATOM 641 O O . GLU A 1 87 ? -7.676 10.805 8.111 1.00 87.06 87 GLU A O 1
ATOM 646 N N . PRO A 1 88 ? -7.345 9.407 9.862 1.00 89.88 88 PRO A N 1
ATOM 647 C CA . PRO A 1 88 ? -7.968 8.254 9.222 1.00 89.88 88 PRO A CA 1
ATOM 648 C C . PRO A 1 88 ? -9.458 8.480 8.981 1.00 89.88 88 PRO A C 1
ATOM 650 O O . PRO A 1 88 ? -10.190 8.861 9.887 1.00 89.88 88 PRO A O 1
ATOM 653 N N . SER A 1 89 ? -9.918 8.158 7.773 1.00 90.12 89 SER A N 1
ATOM 654 C CA . SER A 1 89 ? -11.354 8.055 7.465 1.00 90.12 89 SER A CA 1
ATOM 655 C C . SER A 1 89 ? -11.917 6.651 7.722 1.00 90.12 89 SER A C 1
ATOM 657 O O . SER A 1 89 ? -13.129 6.472 7.722 1.00 90.12 89 SER A O 1
ATOM 659 N N . ALA A 1 90 ? -11.046 5.665 7.948 1.00 93.88 90 ALA A N 1
ATOM 660 C CA . ALA A 1 90 ? -11.389 4.268 8.182 1.00 93.88 90 ALA A CA 1
ATOM 661 C C . ALA A 1 90 ? -10.882 3.790 9.549 1.00 93.88 90 ALA A C 1
ATOM 663 O O . ALA A 1 90 ? -9.886 4.291 10.070 1.00 93.88 90 ALA A O 1
ATOM 664 N N . GLU A 1 91 ? -11.534 2.779 10.116 1.00 96.62 91 GLU A N 1
ATOM 665 C CA . GLU A 1 91 ? -11.144 2.186 11.400 1.00 96.62 91 GLU A CA 1
ATOM 666 C C . GLU A 1 91 ? -9.976 1.209 11.242 1.00 96.62 91 GLU A C 1
ATOM 668 O O . GLU A 1 91 ? -9.080 1.138 12.090 1.00 96.62 91 GLU A O 1
ATOM 673 N N . ARG A 1 92 ? -9.972 0.461 10.136 1.00 97.06 92 ARG A N 1
ATOM 674 C CA . ARG A 1 92 ? -8.959 -0.536 9.789 1.00 97.06 92 ARG A CA 1
ATOM 675 C C . ARG A 1 92 ? -8.156 -0.066 8.583 1.00 97.06 92 ARG A C 1
ATOM 677 O O . ARG A 1 92 ? -8.693 0.520 7.649 1.00 97.06 92 ARG A O 1
ATOM 684 N N . PHE A 1 93 ? -6.865 -0.360 8.594 1.00 97.75 93 PHE A N 1
ATOM 685 C CA . PHE A 1 93 ? -5.944 -0.085 7.505 1.00 97.75 93 PHE A CA 1
ATOM 686 C C . PHE A 1 93 ? -5.287 -1.388 7.059 1.00 97.75 93 PHE A C 1
ATOM 688 O O . PHE A 1 93 ? -4.758 -2.136 7.885 1.00 97.75 93 PHE A O 1
ATOM 695 N N . ILE A 1 94 ? -5.304 -1.641 5.755 1.00 98.19 94 ILE A N 1
ATOM 696 C CA . ILE A 1 94 ? -4.661 -2.795 5.130 1.00 98.19 94 ILE A CA 1
ATOM 697 C C . ILE A 1 94 ? -3.640 -2.289 4.117 1.00 98.19 94 ILE A C 1
ATOM 699 O O . ILE A 1 94 ? -3.967 -1.531 3.204 1.00 98.19 94 ILE A O 1
ATOM 703 N N . ALA A 1 95 ? -2.394 -2.737 4.255 1.00 98.12 95 ALA A N 1
ATOM 704 C CA . ALA A 1 95 ? -1.330 -2.464 3.303 1.00 98.12 95 ALA A CA 1
ATOM 705 C C . ALA A 1 95 ? -0.847 -3.752 2.642 1.00 98.12 95 ALA A C 1
ATOM 707 O O . ALA A 1 95 ? -0.315 -4.638 3.314 1.00 98.12 95 ALA A O 1
ATOM 708 N N . LEU A 1 96 ? -0.956 -3.817 1.314 1.00 98.00 96 LEU A N 1
ATOM 709 C CA . LEU A 1 96 ? -0.421 -4.920 0.518 1.00 98.00 96 LEU A CA 1
ATOM 710 C C . LEU A 1 96 ? 0.761 -4.473 -0.346 1.00 98.00 96 LEU A C 1
ATOM 712 O O . LEU A 1 96 ? 0.747 -3.414 -0.979 1.00 98.00 96 LEU A O 1
ATOM 716 N N . GLN A 1 97 ? 1.775 -5.325 -0.423 1.00 97.19 97 GLN A N 1
ATOM 717 C CA . GLN A 1 97 ? 2.844 -5.229 -1.406 1.00 97.19 97 GLN A CA 1
ATOM 718 C C . GLN A 1 97 ? 2.581 -6.235 -2.531 1.00 97.19 97 GLN A C 1
ATOM 720 O O . GLN A 1 97 ? 2.583 -7.442 -2.295 1.00 97.19 97 GLN A O 1
ATOM 725 N N . ILE A 1 98 ? 2.368 -5.737 -3.750 1.00 95.88 98 ILE A N 1
ATOM 726 C CA . ILE A 1 98 ? 2.142 -6.561 -4.942 1.00 95.88 98 ILE A CA 1
ATOM 727 C C . ILE A 1 98 ? 3.480 -6.802 -5.637 1.00 95.88 98 ILE A C 1
ATOM 729 O O . ILE A 1 98 ? 4.132 -5.867 -6.106 1.00 95.88 98 ILE A O 1
ATOM 733 N N . ASN A 1 99 ? 3.891 -8.060 -5.708 1.00 94.50 99 ASN A N 1
ATOM 734 C CA . ASN A 1 99 ? 5.127 -8.468 -6.355 1.00 94.50 99 ASN A CA 1
ATOM 735 C C . ASN A 1 99 ? 4.900 -8.773 -7.838 1.00 94.50 99 ASN A C 1
ATOM 737 O O . ASN A 1 99 ? 3.785 -9.024 -8.300 1.00 94.50 99 ASN A O 1
ATOM 741 N N . ARG A 1 100 ? 5.997 -8.776 -8.601 1.00 93.44 100 ARG A N 1
ATOM 742 C CA . ARG A 1 100 ? 5.960 -9.013 -10.052 1.00 93.44 100 ARG A CA 1
ATOM 743 C C . ARG A 1 100 ? 5.486 -10.416 -10.429 1.00 93.44 100 ARG A C 1
ATOM 745 O O . ARG A 1 100 ? 4.983 -10.606 -11.528 1.00 93.44 100 ARG A O 1
ATOM 752 N N . ASP A 1 101 ? 5.631 -11.378 -9.525 1.00 93.88 101 ASP A N 1
ATOM 753 C CA . ASP A 1 101 ? 5.142 -12.752 -9.672 1.00 93.88 101 ASP A CA 1
ATOM 754 C C . ASP A 1 101 ? 3.639 -12.903 -9.358 1.00 93.88 101 ASP A C 1
ATOM 756 O O . ASP A 1 101 ? 3.102 -14.005 -9.432 1.00 93.88 101 ASP A O 1
ATOM 760 N N . GLY A 1 102 ? 2.942 -11.804 -9.049 1.00 93.38 102 GLY A N 1
ATOM 761 C CA . GLY A 1 102 ? 1.521 -11.804 -8.704 1.00 93.38 102 GLY A CA 1
ATOM 762 C C . GLY A 1 102 ? 1.226 -12.152 -7.247 1.00 93.38 102 GLY A C 1
ATOM 763 O O . GLY A 1 102 ? 0.065 -12.084 -6.828 1.00 93.38 102 GLY A O 1
ATOM 764 N N . SER A 1 103 ? 2.248 -12.477 -6.449 1.00 95.06 103 SER A N 1
ATOM 765 C CA . SER A 1 103 ? 2.080 -12.607 -5.007 1.00 95.06 103 SER A CA 1
ATOM 766 C C . SER A 1 103 ? 1.757 -11.246 -4.388 1.00 95.06 103 SER A C 1
ATOM 768 O O . SER A 1 103 ? 2.244 -10.198 -4.813 1.00 95.06 103 SER A O 1
ATOM 770 N N . ALA A 1 104 ? 0.890 -11.267 -3.379 1.00 96.25 104 ALA A N 1
ATOM 771 C CA . ALA A 1 104 ? 0.483 -10.081 -2.641 1.00 96.25 104 ALA A CA 1
ATOM 772 C C . ALA A 1 104 ? 0.792 -10.306 -1.162 1.00 96.25 104 ALA A C 1
ATOM 774 O O . ALA A 1 104 ? 0.133 -11.110 -0.500 1.00 96.25 104 ALA A O 1
ATOM 775 N N . VAL A 1 105 ? 1.815 -9.628 -0.660 1.00 96.88 105 VAL A N 1
ATOM 776 C CA . VAL A 1 105 ? 2.301 -9.763 0.714 1.00 96.88 105 VAL A CA 1
ATOM 777 C C . VAL A 1 105 ? 1.563 -8.770 1.600 1.00 96.88 105 VAL A C 1
ATOM 779 O O . VAL A 1 105 ? 1.513 -7.582 1.282 1.00 96.88 105 VAL A O 1
ATOM 782 N N . GLU A 1 106 ? 1.000 -9.247 2.706 1.00 97.94 106 GLU A N 1
ATOM 783 C CA . GLU A 1 106 ? 0.487 -8.364 3.752 1.00 97.94 106 GLU A CA 1
ATOM 784 C C . GLU A 1 106 ? 1.663 -7.680 4.450 1.00 97.94 106 GLU A C 1
ATOM 786 O O . GLU A 1 106 ? 2.566 -8.332 4.971 1.00 97.94 106 GLU A O 1
ATOM 791 N N . VAL A 1 107 ? 1.677 -6.352 4.416 1.00 98.06 107 VAL A N 1
ATOM 792 C CA . VAL A 1 107 ? 2.665 -5.536 5.131 1.00 98.06 107 VAL A CA 1
ATOM 793 C C . VAL A 1 107 ? 2.092 -5.067 6.464 1.00 98.06 107 VAL A C 1
ATOM 795 O O . VAL A 1 107 ? 2.834 -4.906 7.430 1.00 98.06 107 VAL A O 1
ATOM 798 N N . TYR A 1 108 ? 0.783 -4.818 6.499 1.00 98.44 108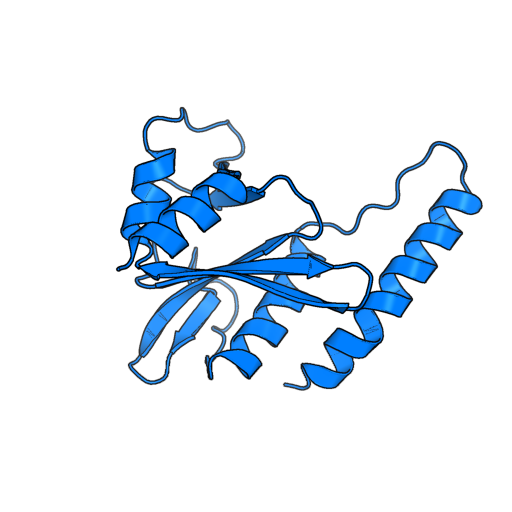 TYR A N 1
ATOM 799 C CA . TYR A 1 108 ? 0.052 -4.416 7.689 1.00 98.44 108 TYR A CA 1
ATOM 800 C C . TYR A 1 108 ? -1.432 -4.742 7.532 1.00 98.44 108 TYR A C 1
ATOM 802 O O . TYR A 1 108 ? -2.009 -4.440 6.488 1.00 98.44 108 TYR A O 1
ATOM 810 N N . ASP A 1 109 ? -2.048 -5.260 8.589 1.00 97.81 109 ASP A N 1
ATOM 811 C CA . ASP A 1 109 ? -3.501 -5.400 8.705 1.00 97.81 109 ASP A CA 1
ATOM 812 C C . ASP A 1 109 ? -3.951 -5.142 10.150 1.00 97.81 109 ASP A C 1
ATOM 814 O O . ASP A 1 109 ? -3.665 -5.926 11.057 1.00 97.81 109 ASP A O 1
ATOM 818 N N . GLY A 1 110 ? -4.566 -3.990 10.423 1.00 97.12 110 GLY A N 1
ATOM 819 C CA . GLY A 1 110 ? -5.030 -3.651 11.774 1.00 97.12 110 GLY A CA 1
ATOM 820 C C . GLY A 1 110 ? -5.578 -2.231 11.909 1.00 97.12 110 GLY A C 1
ATOM 821 O O . GLY A 1 110 ? -5.988 -1.652 10.906 1.00 97.12 110 GLY A O 1
ATOM 822 N N . PRO A 1 111 ? -5.607 -1.657 13.127 1.00 97.19 111 PRO A N 1
ATOM 823 C CA . PRO A 1 111 ? -6.178 -0.331 13.359 1.00 97.19 111 PRO A CA 1
ATOM 824 C C . PRO A 1 111 ? -5.514 0.764 12.516 1.00 97.19 111 PRO A C 1
ATOM 826 O O . PRO A 1 111 ? -4.293 0.817 12.396 1.00 97.19 111 PRO A O 1
ATOM 829 N N . ALA A 1 112 ? -6.292 1.697 11.973 1.00 96.81 112 ALA A N 1
ATOM 830 C CA . ALA A 1 112 ? -5.734 2.794 11.187 1.00 96.81 112 ALA A CA 1
ATOM 831 C C . ALA A 1 112 ? -4.971 3.805 12.062 1.00 96.81 112 ALA A C 1
ATOM 833 O O . ALA A 1 112 ? -3.927 4.312 11.655 1.00 96.81 112 ALA A O 1
ATOM 834 N N . ALA A 1 113 ? -5.433 4.073 13.287 1.00 96.31 113 ALA A N 1
ATOM 835 C CA . ALA A 1 113 ? -4.891 5.148 14.124 1.00 96.31 113 ALA A CA 1
ATOM 836 C C . ALA A 1 113 ? -3.349 5.127 14.295 1.00 96.31 113 ALA A C 1
ATOM 838 O O . ALA A 1 113 ? -2.725 6.160 14.039 1.00 96.31 113 ALA A O 1
ATOM 839 N N . PRO A 1 114 ? -2.678 3.997 14.613 1.00 96.94 114 PRO A N 1
ATOM 840 C CA . PRO A 1 114 ? -1.214 3.961 14.726 1.00 96.94 114 PRO A CA 1
ATOM 841 C C . PRO A 1 114 ? -0.470 4.324 13.433 1.00 96.94 114 PRO A C 1
ATOM 843 O O . PRO A 1 114 ? 0.602 4.930 13.484 1.00 96.94 114 PRO A O 1
ATOM 846 N N . VAL A 1 115 ? -1.033 3.980 12.270 1.00 97.44 115 VAL A N 1
ATOM 847 C CA . VAL A 1 115 ? -0.469 4.299 10.948 1.00 97.44 115 VAL A CA 1
ATOM 848 C C . VAL A 1 115 ? -0.468 5.812 10.729 1.00 97.44 115 VAL A C 1
ATOM 850 O O . VAL A 1 115 ? 0.542 6.390 10.319 1.00 97.44 115 VAL A O 1
ATOM 853 N N . TRP A 1 116 ? -1.578 6.466 11.064 1.00 95.75 116 TRP A N 1
ATOM 854 C CA . TRP A 1 116 ? -1.752 7.909 10.918 1.00 95.75 116 TRP A CA 1
ATOM 855 C C . TRP A 1 116 ? -0.930 8.705 11.938 1.00 95.75 116 TRP A C 1
ATOM 857 O O . TRP A 1 116 ? -0.245 9.659 11.561 1.00 95.75 116 TRP A O 1
ATOM 867 N N . THR A 1 117 ? -0.872 8.254 13.193 1.00 96.06 117 THR A N 1
ATOM 868 C CA . THR A 1 117 ? 0.029 8.811 14.217 1.00 96.06 117 THR A CA 1
ATOM 869 C C . THR A 1 117 ? 1.490 8.750 13.769 1.00 96.06 117 THR A C 1
ATOM 871 O O . THR A 1 117 ? 2.238 9.715 13.933 1.00 96.06 117 THR A O 1
ATOM 874 N N . ALA A 1 118 ? 1.908 7.658 13.119 1.00 96.31 118 ALA A N 1
ATOM 875 C CA . ALA A 1 118 ? 3.285 7.488 12.657 1.00 96.31 118 ALA A CA 1
ATOM 876 C C . ALA A 1 118 ? 3.707 8.480 11.559 1.00 96.31 118 ALA A C 1
ATOM 878 O O . ALA A 1 118 ? 4.905 8.641 11.325 1.00 96.31 118 ALA A O 1
ATOM 879 N N . VAL A 1 119 ? 2.767 9.154 10.889 1.00 95.88 119 VAL A N 1
ATOM 880 C CA . VAL A 1 119 ? 3.061 10.202 9.895 1.00 95.88 119 VAL A CA 1
ATOM 881 C C . VAL A 1 119 ? 2.654 11.603 10.349 1.00 95.88 119 VAL A C 1
ATOM 883 O O . VAL A 1 119 ? 2.907 12.558 9.619 1.00 95.88 119 VAL A O 1
ATOM 886 N N . ALA A 1 120 ? 2.068 11.751 11.540 1.00 93.75 120 ALA A N 1
ATOM 887 C CA . ALA A 1 120 ? 1.528 13.020 12.030 1.00 93.75 120 ALA A CA 1
ATOM 888 C C . ALA A 1 120 ? 2.585 14.134 12.123 1.00 93.75 120 ALA A C 1
ATOM 890 O O . ALA A 1 120 ? 2.295 15.281 11.805 1.00 93.75 120 ALA A O 1
ATOM 891 N N . HIS A 1 121 ? 3.825 13.776 12.469 1.00 93.06 121 HIS A N 1
ATOM 892 C CA . HIS A 1 121 ? 4.964 14.696 12.553 1.00 93.06 121 HIS A CA 1
ATOM 893 C C . HIS A 1 121 ? 5.449 15.226 11.192 1.00 93.06 121 HIS A C 1
ATOM 895 O O . HIS A 1 121 ? 6.280 16.131 11.145 1.00 93.06 121 HIS A O 1
ATOM 901 N N . LYS A 1 122 ? 4.997 14.644 10.073 1.00 93.38 122 LYS A N 1
ATOM 902 C CA . LYS A 1 122 ? 5.419 15.063 8.734 1.00 93.38 122 LYS A CA 1
ATOM 903 C C . LYS A 1 122 ? 4.572 16.240 8.268 1.00 93.38 122 LYS A C 1
ATOM 905 O O . LYS A 1 122 ? 3.343 16.156 8.284 1.00 93.38 122 LYS A O 1
ATOM 910 N N . ALA A 1 123 ? 5.236 17.282 7.770 1.00 92.19 123 ALA A N 1
ATOM 911 C CA . ALA A 1 123 ? 4.570 18.366 7.058 1.00 92.19 123 ALA A CA 1
ATOM 912 C C . ALA A 1 123 ? 3.779 17.812 5.861 1.00 92.19 123 ALA A C 1
ATOM 914 O O . ALA A 1 123 ? 4.224 16.875 5.190 1.00 92.19 123 ALA A O 1
ATOM 915 N N . MET A 1 124 ? 2.595 18.376 5.617 1.00 93.69 124 MET A N 1
ATOM 916 C CA . MET A 1 124 ? 1.767 18.007 4.472 1.00 93.69 124 MET A CA 1
ATOM 917 C C . MET A 1 124 ? 2.378 18.598 3.194 1.00 93.69 124 MET A C 1
ATOM 919 O O . MET A 1 124 ? 2.517 19.817 3.131 1.00 93.69 124 MET A O 1
ATOM 923 N N . PRO A 1 125 ? 2.737 17.786 2.185 1.00 91.81 125 PRO A N 1
ATOM 92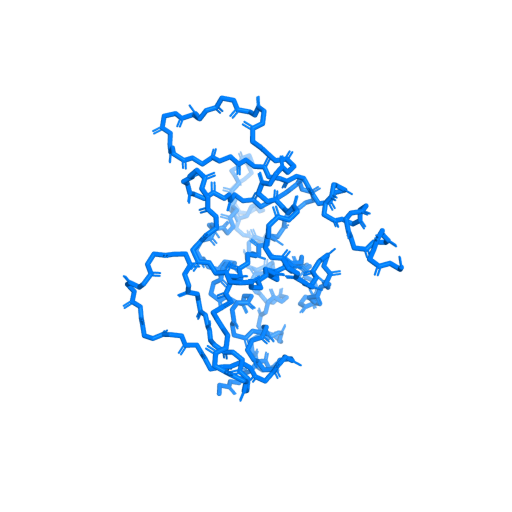4 C CA . PRO A 1 125 ? 3.164 18.313 0.893 1.00 91.81 125 PRO A CA 1
ATOM 925 C C . PRO A 1 125 ? 1.972 18.856 0.092 1.00 91.81 125 PRO A C 1
ATOM 927 O O . PRO A 1 125 ? 0.830 18.467 0.336 1.00 91.81 125 PRO A O 1
ATOM 930 N N . ASP A 1 126 ? 2.240 19.658 -0.940 1.00 90.69 126 ASP A N 1
ATOM 931 C CA . ASP A 1 126 ? 1.209 20.297 -1.783 1.00 90.69 126 ASP A CA 1
ATOM 932 C C . ASP A 1 126 ? 0.273 19.301 -2.489 1.00 90.69 126 ASP A C 1
ATOM 934 O O . ASP A 1 126 ? -0.870 19.611 -2.816 1.00 90.69 126 ASP A O 1
ATOM 938 N N . ASN A 1 127 ? 0.731 18.063 -2.694 1.00 87.62 127 ASN A N 1
ATOM 939 C CA . ASN A 1 127 ? -0.087 16.986 -3.257 1.00 87.62 127 ASN A CA 1
ATOM 940 C C . ASN A 1 127 ? -1.115 16.402 -2.259 1.00 87.62 127 ASN A C 1
ATOM 942 O O . ASN A 1 127 ? -1.916 15.532 -2.628 1.00 87.62 127 ASN A O 1
ATOM 946 N N . GLY A 1 128 ? -1.092 16.860 -1.005 1.00 89.75 128 GLY A N 1
ATOM 947 C CA . GLY A 1 128 ? -1.975 16.431 0.074 1.00 89.75 128 GLY A CA 1
ATOM 948 C C . GLY A 1 128 ? -1.704 15.013 0.576 1.00 89.75 128 GLY A C 1
ATOM 949 O O . GLY A 1 128 ? -2.608 14.402 1.151 1.00 89.75 128 GLY A O 1
ATOM 950 N N . GLN A 1 129 ? -0.515 14.453 0.319 1.00 91.75 129 GLN A N 1
ATOM 951 C CA . GLN A 1 129 ? -0.178 13.067 0.641 1.00 91.75 129 GLN A CA 1
ATOM 952 C C . GLN A 1 129 ? 1.068 12.943 1.521 1.00 91.75 129 GLN A C 1
ATOM 954 O O . GLN A 1 129 ? 2.158 13.383 1.160 1.00 91.75 129 GLN A O 1
ATOM 959 N N . ARG A 1 130 ? 0.947 12.216 2.633 1.00 94.50 130 ARG A N 1
ATOM 960 C CA . ARG A 1 130 ? 2.081 11.796 3.468 1.00 94.50 130 ARG A CA 1
ATOM 961 C C . ARG A 1 130 ? 2.379 10.326 3.214 1.00 94.50 130 ARG A C 1
ATOM 963 O O . ARG A 1 130 ? 1.490 9.485 3.252 1.00 94.50 130 ARG A O 1
ATOM 970 N N . THR A 1 131 ? 3.641 9.998 2.958 1.00 95.19 131 THR A N 1
ATOM 971 C CA . THR A 1 131 ? 4.047 8.600 2.748 1.00 95.19 131 THR A CA 1
ATOM 972 C C . THR A 1 131 ? 4.425 7.943 4.071 1.00 95.19 131 THR A C 1
ATOM 974 O O . THR A 1 131 ? 5.274 8.470 4.801 1.00 95.19 131 THR A O 1
ATOM 977 N N . ILE A 1 132 ? 3.872 6.763 4.349 1.00 96.94 132 ILE A N 1
ATOM 978 C CA . ILE A 1 132 ? 4.393 5.843 5.367 1.00 96.94 132 ILE A CA 1
ATOM 979 C C . ILE A 1 132 ? 5.236 4.757 4.688 1.00 96.94 132 ILE A C 1
ATOM 981 O O . ILE A 1 132 ? 4.862 4.233 3.638 1.00 96.94 132 ILE A O 1
ATOM 985 N N . SER A 1 133 ? 6.410 4.452 5.246 1.00 97.25 133 SER A N 1
ATOM 986 C CA . SER A 1 133 ? 7.297 3.436 4.673 1.00 97.25 133 SER A CA 1
ATOM 987 C C . SER A 1 133 ? 6.804 2.025 4.985 1.00 97.25 133 SER A C 1
ATOM 989 O O . SER A 1 133 ? 6.204 1.787 6.034 1.00 97.25 133 SER A O 1
ATOM 991 N N . LEU A 1 134 ? 7.121 1.064 4.110 1.00 97.25 134 LEU A N 1
ATOM 992 C CA . LEU A 1 134 ? 6.789 -0.344 4.366 1.00 97.25 134 LEU A CA 1
ATOM 993 C C . LEU A 1 134 ? 7.484 -0.873 5.624 1.00 97.25 134 LEU A C 1
ATOM 995 O O . LEU A 1 134 ? 6.888 -1.626 6.380 1.00 97.25 134 LEU A O 1
ATOM 999 N N . ASN A 1 135 ? 8.717 -0.437 5.895 1.00 96.94 135 ASN A N 1
ATOM 1000 C CA . ASN A 1 135 ? 9.424 -0.829 7.115 1.00 96.94 135 ASN A CA 1
ATOM 1001 C C . ASN A 1 135 ? 8.715 -0.323 8.375 1.00 96.94 135 ASN A C 1
ATOM 1003 O O . ASN A 1 135 ? 8.608 -1.070 9.343 1.00 96.94 135 ASN A O 1
ATOM 1007 N N . LYS A 1 136 ? 8.191 0.912 8.366 1.00 97.62 136 LYS A N 1
ATOM 1008 C CA . LYS A 1 136 ? 7.433 1.422 9.513 1.00 97.62 136 LYS A CA 1
ATOM 1009 C C . LYS A 1 136 ? 6.116 0.669 9.691 1.00 97.62 136 LYS A C 1
ATOM 1011 O O . LYS A 1 136 ? 5.752 0.375 10.821 1.00 97.62 136 LYS A O 1
ATOM 1016 N N . LEU A 1 137 ? 5.435 0.327 8.596 1.00 98.00 137 LEU A N 1
ATOM 1017 C CA . LEU A 1 137 ? 4.235 -0.513 8.637 1.00 98.00 137 LEU A CA 1
ATOM 1018 C C . LEU A 1 137 ? 4.523 -1.893 9.243 1.00 98.00 137 LEU A C 1
ATOM 1020 O O . LEU A 1 137 ? 3.795 -2.304 10.135 1.00 98.00 137 LEU A O 1
ATOM 1024 N N . ARG A 1 138 ? 5.621 -2.553 8.851 1.00 97.06 138 ARG A N 1
ATOM 1025 C CA . ARG A 1 138 ? 6.042 -3.835 9.448 1.00 97.06 138 ARG A CA 1
ATOM 1026 C C . ARG A 1 138 ? 6.333 -3.716 10.943 1.00 97.06 138 ARG A C 1
ATOM 1028 O O . ARG A 1 138 ? 5.809 -4.492 11.720 1.00 97.06 138 ARG A O 1
ATOM 1035 N N . GLN A 1 139 ? 7.054 -2.678 11.371 1.00 97.06 139 GLN A N 1
ATOM 1036 C CA . GLN A 1 139 ? 7.269 -2.424 12.804 1.00 97.06 139 GLN A CA 1
ATOM 1037 C C . GLN A 1 139 ? 5.952 -2.255 13.576 1.00 97.06 139 GLN A C 1
ATOM 1039 O O . GLN A 1 139 ? 5.822 -2.732 14.699 1.00 97.06 139 GLN A O 1
ATOM 1044 N N . LEU A 1 140 ? 4.974 -1.558 12.986 1.00 97.00 140 LEU A N 1
ATOM 1045 C CA . LEU A 1 140 ? 3.645 -1.409 13.579 1.00 97.00 140 LEU A CA 1
ATOM 1046 C C . LEU A 1 140 ? 2.838 -2.714 13.548 1.00 97.00 140 LEU A C 1
ATOM 1048 O O . LEU A 1 140 ? 1.938 -2.852 14.363 1.00 97.00 140 LEU A O 1
ATOM 1052 N N . GLN A 1 141 ? 3.103 -3.627 12.609 1.00 96.19 141 GLN A N 1
ATOM 1053 C CA . GLN A 1 141 ? 2.504 -4.963 12.566 1.00 96.19 141 GLN A CA 1
ATOM 1054 C C . GLN A 1 141 ? 3.058 -5.832 13.699 1.00 96.19 141 GLN A C 1
ATOM 1056 O O . GLN A 1 141 ? 2.278 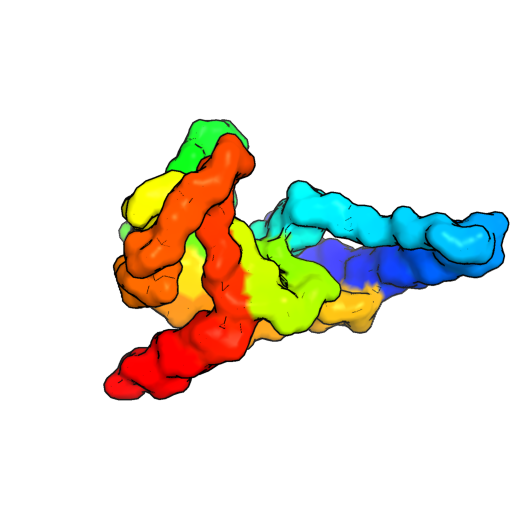-6.418 14.442 1.00 96.19 141 GLN A O 1
ATOM 1061 N N . ASP A 1 142 ? 4.382 -5.865 13.858 1.00 91.81 142 ASP A N 1
ATOM 1062 C CA . ASP A 1 142 ? 5.066 -6.691 14.859 1.00 91.81 142 ASP A CA 1
ATOM 1063 C C . ASP A 1 142 ? 4.736 -6.248 16.294 1.00 91.81 142 ASP A C 1
ATOM 1065 O O . ASP A 1 142 ? 4.613 -7.074 17.194 1.00 91.81 142 ASP A O 1
ATOM 1069 N N . GLY A 1 143 ? 4.540 -4.942 16.505 1.00 81.88 143 GLY A N 1
ATOM 1070 C CA . GLY A 1 143 ? 4.179 -4.354 17.798 1.00 81.88 143 GLY A CA 1
ATOM 1071 C C . GLY A 1 143 ? 2.699 -4.460 18.191 1.00 81.88 143 GLY A C 1
ATOM 1072 O O . GLY A 1 143 ? 2.302 -3.791 19.139 1.00 81.88 143 GLY A O 1
ATOM 1073 N N . LYS A 1 144 ? 1.872 -5.232 17.469 1.00 67.31 144 LYS A N 1
ATOM 1074 C CA . LYS A 1 144 ? 0.461 -5.507 17.831 1.00 67.31 144 LYS A CA 1
ATOM 1075 C C . LYS A 1 144 ? 0.291 -6.591 18.902 1.00 67.31 144 LYS A C 1
ATOM 1077 O O . LYS A 1 144 ? -0.853 -6.913 19.216 1.00 67.31 144 LYS A O 1
ATOM 1082 N N . GLN A 1 145 ? 1.390 -7.183 19.377 1.00 44.62 145 GLN A N 1
ATOM 1083 C CA . GLN A 1 145 ? 1.372 -8.216 20.417 1.00 44.62 145 GLN A CA 1
ATOM 1084 C C . GLN A 1 145 ? 0.935 -7.658 21.770 1.00 44.62 145 GLN A C 1
ATOM 1086 O O . GLN A 1 145 ? 1.417 -6.564 22.140 1.00 44.62 145 GLN A O 1
#